Protein AF-A0A496A9G3-F1 (afdb_monomer_lite)

Sequence (70 aa):
MPTVRELIMKFFRDHPDDVFRTTTVTDWVKVKYHQAHGREPVDVSTPINDLSHEGFLIRVGHGRYKYRRS

Structure (mmCIF, N/CA/C/O backbone):
data_AF-A0A496A9G3-F1
#
_entry.id   AF-A0A496A9G3-F1
#
loop_
_atom_site.group_PDB
_atom_site.id
_atom_site.type_symbol
_atom_site.label_atom_id
_atom_site.label_alt_id
_atom_site.label_comp_id
_atom_site.label_asym_id
_atom_site.label_entity_id
_atom_site.label_seq_id
_atom_site.pdbx_PDB_ins_code
_atom_site.Cartn_x
_atom_site.Cartn_y
_atom_site.Cartn_z
_atom_site.occupancy
_atom_site.B_iso_or_equiv
_atom_site.auth_seq_id
_atom_site.auth_comp_id
_atom_site.auth_asym_id
_atom_site.auth_atom_id
_atom_site.pdbx_PDB_model_num
ATOM 1 N N . MET A 1 1 ? -6.822 -6.966 15.424 1.00 87.06 1 MET A N 1
ATOM 2 C CA . MET A 1 1 ? -7.108 -6.142 14.228 1.00 87.06 1 MET A CA 1
ATOM 3 C C . MET A 1 1 ? -5.796 -5.935 13.483 1.00 87.06 1 MET A C 1
ATOM 5 O O . MET A 1 1 ? -4.806 -5.701 14.166 1.00 87.06 1 MET A O 1
ATOM 9 N N . PRO A 1 2 ? -5.748 -6.062 12.147 1.00 93.19 2 PRO A N 1
ATOM 10 C CA . PRO A 1 2 ? -4.497 -5.998 11.398 1.00 93.19 2 PRO A CA 1
ATOM 11 C C . PRO A 1 2 ? -3.860 -4.607 11.477 1.00 93.19 2 PRO A C 1
ATOM 13 O O . PRO A 1 2 ? -4.543 -3.581 11.437 1.00 93.19 2 PRO A O 1
ATOM 16 N N . THR A 1 3 ? -2.541 -4.574 11.579 1.00 97.44 3 THR A N 1
ATOM 17 C CA . THR A 1 3 ? -1.731 -3.362 11.467 1.00 97.44 3 THR A CA 1
ATOM 18 C C . THR A 1 3 ? -1.649 -2.893 10.015 1.00 97.44 3 THR A C 1
ATOM 20 O O . THR A 1 3 ? -1.875 -3.652 9.073 1.00 97.44 3 THR A O 1
ATOM 23 N N . VAL A 1 4 ? -1.265 -1.631 9.817 1.00 97.81 4 VAL A N 1
ATOM 24 C CA . VAL A 1 4 ? -0.974 -1.079 8.485 1.00 97.81 4 VAL A CA 1
ATOM 25 C C . VAL A 1 4 ? 0.071 -1.928 7.752 1.00 97.81 4 VAL A C 1
ATOM 27 O O . VAL A 1 4 ? -0.130 -2.276 6.591 1.00 97.81 4 VAL A O 1
ATOM 30 N N . ARG A 1 5 ? 1.149 -2.326 8.442 1.00 97.81 5 ARG A N 1
ATOM 31 C CA . ARG A 1 5 ? 2.219 -3.158 7.871 1.00 97.81 5 ARG A CA 1
ATOM 32 C C . ARG A 1 5 ? 1.696 -4.519 7.414 1.00 97.81 5 ARG A C 1
ATOM 34 O O . ARG A 1 5 ? 1.971 -4.919 6.289 1.00 97.81 5 ARG A O 1
ATOM 41 N N . GLU A 1 6 ? 0.899 -5.199 8.237 1.00 98.19 6 GLU A N 1
ATOM 42 C CA . GLU A 1 6 ? 0.291 -6.488 7.871 1.00 98.19 6 GLU A CA 1
ATOM 43 C C . GLU A 1 6 ? -0.646 -6.366 6.664 1.00 98.19 6 GLU A C 1
ATOM 45 O O . GLU A 1 6 ? -0.634 -7.234 5.792 1.00 98.19 6 GLU A O 1
ATOM 50 N N . LEU A 1 7 ? -1.417 -5.278 6.576 1.00 98.25 7 LEU A N 1
ATOM 51 C CA . LEU A 1 7 ? -2.275 -4.998 5.424 1.00 98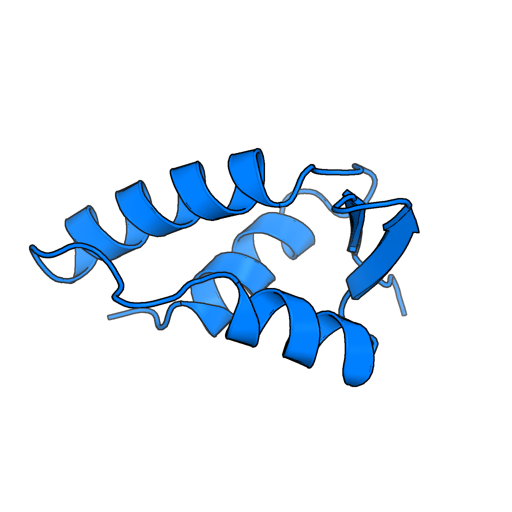.25 7 LEU A CA 1
ATOM 52 C C . LEU A 1 7 ? -1.452 -4.781 4.147 1.00 98.25 7 LEU A C 1
ATOM 54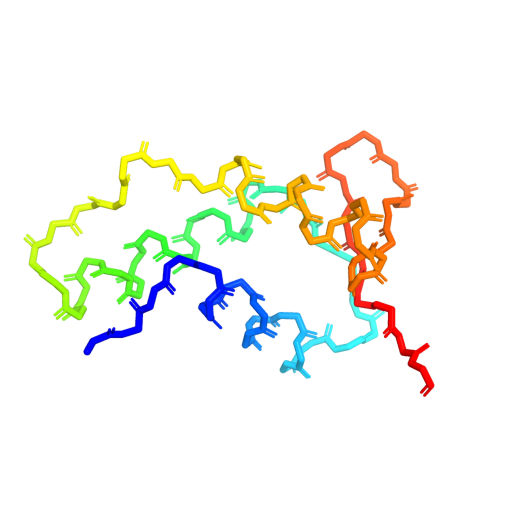 O O . LEU A 1 7 ? -1.758 -5.393 3.126 1.00 98.25 7 LEU A O 1
ATOM 58 N N . ILE A 1 8 ? -0.378 -3.988 4.199 1.00 97.94 8 ILE A N 1
ATOM 59 C CA . ILE A 1 8 ? 0.524 -3.789 3.051 1.00 97.94 8 ILE A CA 1
ATOM 60 C C . ILE A 1 8 ? 1.144 -5.122 2.621 1.00 97.94 8 ILE A C 1
ATOM 62 O O . ILE A 1 8 ? 1.127 -5.469 1.441 1.00 97.94 8 ILE A O 1
ATOM 66 N N . MET A 1 9 ? 1.662 -5.900 3.577 1.00 97.62 9 MET A N 1
ATOM 67 C CA . MET A 1 9 ? 2.262 -7.203 3.291 1.00 97.62 9 MET A CA 1
ATOM 68 C C . MET A 1 9 ? 1.256 -8.157 2.650 1.00 97.62 9 MET A C 1
ATOM 70 O O . MET A 1 9 ? 1.601 -8.855 1.699 1.00 97.62 9 MET A O 1
ATOM 74 N N . LYS A 1 10 ? 0.012 -8.174 3.142 1.00 97.69 10 LYS A N 1
ATOM 75 C CA . LYS A 1 10 ? -1.070 -8.961 2.550 1.00 97.69 10 LYS A CA 1
ATOM 76 C C . LYS A 1 10 ? -1.361 -8.523 1.116 1.00 97.69 10 LYS A C 1
ATOM 78 O O . LYS A 1 10 ? -1.384 -9.373 0.235 1.00 97.69 10 LYS A O 1
ATOM 83 N N . PHE A 1 11 ? -1.518 -7.222 0.876 1.00 97.88 11 PHE A N 1
ATOM 84 C CA . PHE A 1 11 ? -1.813 -6.681 -0.451 1.00 97.88 11 PHE A CA 1
ATOM 85 C C . PHE A 1 11 ? -0.791 -7.139 -1.501 1.00 97.88 11 PHE A C 1
ATOM 87 O O . PHE A 1 11 ? -1.174 -7.642 -2.554 1.00 97.88 11 PHE A O 1
ATOM 94 N N . PHE A 1 12 ? 0.504 -7.032 -1.192 1.00 96.81 12 PHE A N 1
ATOM 95 C CA . PHE A 1 12 ? 1.574 -7.428 -2.112 1.00 96.81 12 PHE A CA 1
ATOM 96 C C . PHE A 1 12 ? 1.768 -8.946 -2.232 1.00 96.81 12 PHE A C 1
ATOM 98 O O . PHE A 1 12 ? 2.145 -9.418 -3.299 1.00 96.81 12 PHE A O 1
ATOM 105 N N . ARG A 1 13 ? 1.491 -9.725 -1.178 1.00 96.00 13 ARG A N 1
ATOM 106 C CA . ARG A 1 13 ? 1.508 -11.199 -1.257 1.00 96.00 13 ARG A CA 1
ATOM 107 C C . ARG A 1 13 ? 0.381 -11.748 -2.122 1.00 96.00 13 ARG A C 1
ATOM 109 O O . ARG A 1 13 ? 0.604 -12.723 -2.828 1.00 9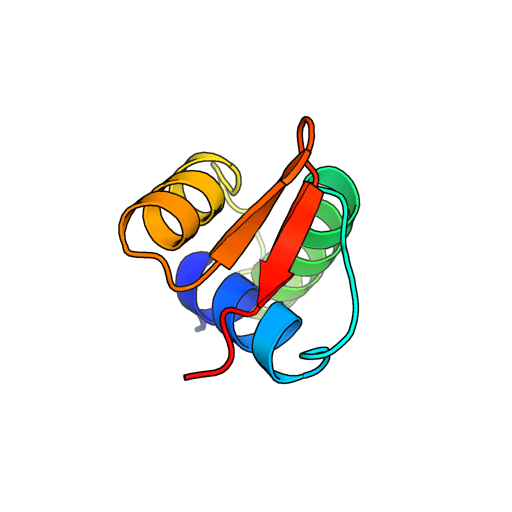6.00 13 ARG A O 1
ATOM 116 N N . ASP A 1 14 ? -0.792 -11.121 -2.066 1.00 96.69 14 ASP A N 1
ATOM 117 C CA . ASP A 1 14 ? -1.949 -11.495 -2.885 1.00 96.69 14 ASP A CA 1
ATOM 118 C C . ASP A 1 14 ? -1.737 -11.110 -4.370 1.00 96.69 14 ASP A C 1
ATOM 120 O O . ASP A 1 14 ? -2.371 -11.688 -5.248 1.00 96.69 14 ASP A O 1
ATOM 124 N N . HIS A 1 15 ? -0.807 -10.185 -4.659 1.00 95.00 15 HIS A N 1
ATOM 125 C CA . HIS A 1 15 ? -0.490 -9.684 -6.006 1.00 95.00 15 HIS A CA 1
ATOM 126 C C . HIS A 1 15 ? 1.031 -9.663 -6.270 1.00 95.00 15 HIS A C 1
ATOM 128 O O . HIS A 1 15 ? 1.642 -8.601 -6.431 1.00 95.00 15 HIS A O 1
ATOM 134 N N . PRO A 1 16 ? 1.691 -10.831 -6.285 1.00 94.31 16 PRO A N 1
ATOM 135 C CA . PRO A 1 16 ? 3.150 -10.920 -6.264 1.00 94.31 16 PRO A CA 1
ATOM 136 C C . PRO A 1 16 ? 3.830 -10.510 -7.582 1.00 94.31 16 PRO A C 1
ATOM 138 O O . PRO A 1 16 ? 5.014 -10.163 -7.585 1.00 94.31 16 PRO A O 1
ATOM 141 N N . ASP A 1 17 ? 3.113 -10.571 -8.707 1.00 94.31 17 ASP A N 1
ATOM 142 C CA . ASP A 1 17 ? 3.655 -10.256 -10.034 1.00 94.31 17 ASP A CA 1
ATOM 143 C C . ASP A 1 17 ? 3.465 -8.797 -10.450 1.00 94.31 17 ASP A C 1
ATOM 145 O O . ASP A 1 17 ? 4.208 -8.303 -11.307 1.00 94.31 17 ASP A O 1
ATOM 149 N N . ASP A 1 18 ? 2.550 -8.104 -9.782 1.00 96.31 18 ASP A N 1
ATOM 150 C CA . ASP A 1 18 ? 2.100 -6.772 -10.143 1.00 96.31 18 ASP A CA 1
ATOM 151 C C . ASP A 1 18 ? 2.961 -5.664 -9.527 1.00 96.31 18 ASP A C 1
ATOM 153 O O . ASP A 1 18 ? 3.644 -5.819 -8.509 1.00 96.31 18 ASP A O 1
ATOM 157 N N . VAL A 1 19 ? 2.914 -4.499 -10.172 1.00 97.00 19 VAL A N 1
ATOM 158 C CA . VAL A 1 19 ? 3.557 -3.270 -9.708 1.00 97.00 19 VAL A CA 1
ATOM 159 C C . VAL A 1 19 ? 2.473 -2.275 -9.336 1.00 97.00 19 VAL A C 1
ATOM 161 O O . VAL A 1 19 ? 1.685 -1.864 -10.187 1.00 97.00 19 VAL A O 1
ATOM 164 N N . PHE A 1 20 ? 2.496 -1.801 -8.094 1.00 97.31 20 PHE A N 1
ATOM 165 C CA . PHE A 1 20 ? 1.511 -0.842 -7.610 1.00 97.31 20 PHE A CA 1
ATOM 166 C C . PHE A 1 20 ? 2.137 0.491 -7.248 1.00 97.31 20 PHE A C 1
ATOM 168 O O . PHE A 1 20 ? 3.278 0.577 -6.786 1.00 97.31 20 PHE A O 1
ATOM 175 N N . ARG A 1 21 ? 1.356 1.554 -7.452 1.00 96.62 21 ARG A N 1
ATOM 176 C CA . ARG A 1 21 ? 1.685 2.882 -6.941 1.00 96.62 21 ARG A CA 1
ATOM 177 C C . ARG A 1 21 ? 1.405 2.940 -5.443 1.00 96.62 21 ARG A C 1
ATOM 179 O O . ARG A 1 21 ? 0.441 2.332 -4.982 1.00 96.62 21 ARG A O 1
ATOM 186 N N . THR A 1 22 ? 2.180 3.737 -4.708 1.00 95.25 22 THR A N 1
ATOM 187 C CA . THR A 1 22 ? 1.958 4.001 -3.277 1.00 95.25 22 THR A CA 1
ATOM 188 C C . THR A 1 22 ? 0.508 4.388 -3.003 1.00 95.25 22 THR A C 1
ATOM 190 O O . THR A 1 22 ? -0.093 3.846 -2.090 1.00 95.25 22 THR A O 1
ATOM 193 N N . THR A 1 23 ? -0.078 5.262 -3.829 1.00 95.75 23 THR A N 1
ATOM 194 C CA . THR A 1 23 ? -1.473 5.709 -3.687 1.00 95.75 23 THR A CA 1
ATOM 195 C C . THR A 1 23 ? -2.459 4.543 -3.717 1.00 95.75 23 THR A C 1
ATOM 197 O O . THR A 1 23 ? -3.288 4.433 -2.826 1.00 95.75 23 THR A O 1
ATOM 200 N N . THR A 1 24 ? -2.312 3.617 -4.669 1.00 97.12 24 THR A N 1
ATOM 201 C CA . THR A 1 24 ? -3.187 2.441 -4.804 1.00 97.12 24 THR A CA 1
ATOM 202 C C . THR A 1 24 ? -3.140 1.550 -3.565 1.00 97.12 24 THR A C 1
ATOM 204 O O . THR A 1 24 ? -4.178 1.109 -3.077 1.00 97.12 24 THR A O 1
ATOM 207 N N . VAL A 1 25 ? -1.939 1.306 -3.035 1.00 96.88 25 VAL A N 1
ATOM 208 C CA . VAL A 1 25 ? -1.767 0.520 -1.806 1.00 96.88 25 VAL A CA 1
ATOM 209 C C . VAL A 1 25 ? -2.364 1.269 -0.616 1.00 96.88 25 VAL A C 1
ATOM 211 O O . VAL A 1 25 ? -3.087 0.675 0.180 1.00 96.88 25 VAL A O 1
ATOM 214 N N . THR A 1 26 ? -2.108 2.576 -0.508 1.00 97.06 26 THR A N 1
ATOM 215 C CA . THR A 1 26 ? -2.624 3.426 0.569 1.00 97.06 26 THR A CA 1
ATOM 216 C C . THR A 1 26 ? -4.145 3.435 0.611 1.00 97.06 26 THR A C 1
ATOM 218 O O . THR A 1 26 ? -4.709 3.231 1.684 1.00 97.06 26 THR A O 1
ATOM 221 N N . ASP A 1 27 ? -4.811 3.604 -0.530 1.00 97.75 27 ASP A N 1
ATOM 222 C CA . ASP A 1 27 ? -6.274 3.632 -0.603 1.00 97.75 27 ASP A CA 1
ATOM 223 C C . ASP A 1 27 ? -6.872 2.302 -0.128 1.00 97.75 27 ASP A C 1
ATOM 225 O O . ASP A 1 27 ? -7.778 2.275 0.709 1.00 97.75 27 ASP A O 1
ATOM 229 N N . TRP A 1 28 ? -6.306 1.177 -0.578 1.00 97.94 28 TRP A N 1
ATOM 230 C CA . TRP A 1 28 ? -6.747 -0.146 -0.138 1.00 97.94 28 TRP A CA 1
ATOM 231 C C . TRP A 1 28 ? -6.523 -0.362 1.365 1.00 97.94 28 TRP A C 1
ATOM 233 O O . TRP A 1 28 ? -7.418 -0.836 2.072 1.00 97.94 28 TRP A O 1
ATOM 243 N N . VAL A 1 29 ? -5.349 0.019 1.879 1.00 98.06 29 VAL A N 1
ATOM 244 C CA . VAL A 1 29 ? -5.012 -0.101 3.304 1.00 98.06 29 VAL A CA 1
ATOM 245 C C . VAL A 1 29 ? -5.943 0.754 4.156 1.00 98.06 29 VAL A C 1
ATOM 247 O O . VAL A 1 29 ? -6.422 0.264 5.175 1.00 98.06 29 VAL A O 1
ATOM 250 N N . LYS A 1 30 ? -6.249 1.992 3.745 1.00 97.81 30 LYS A N 1
ATOM 251 C CA . LYS A 1 30 ? -7.185 2.875 4.456 1.00 97.81 30 LYS A CA 1
ATOM 252 C C . LYS A 1 30 ? -8.559 2.234 4.604 1.00 97.81 30 LYS A C 1
ATOM 254 O O . LYS A 1 30 ? -9.082 2.188 5.716 1.00 97.81 30 LYS A O 1
ATOM 259 N N . VAL A 1 31 ? -9.098 1.665 3.524 1.00 98.12 31 VAL A N 1
ATOM 260 C CA . VAL A 1 31 ? -10.391 0.964 3.550 1.00 98.12 31 VAL A CA 1
ATOM 261 C C . VAL A 1 31 ? -10.352 -0.221 4.514 1.00 98.12 31 VAL A C 1
ATOM 263 O O . VAL A 1 31 ? -11.219 -0.342 5.380 1.00 98.12 31 VAL A O 1
ATOM 266 N N . LYS A 1 32 ? -9.338 -1.090 4.413 1.00 98.12 32 LYS A N 1
ATOM 267 C CA . LYS A 1 32 ? -9.234 -2.281 5.274 1.00 98.12 32 LYS A CA 1
ATOM 268 C C . LYS A 1 32 ? -8.981 -1.941 6.735 1.00 98.12 32 LYS A C 1
ATOM 270 O O . LYS A 1 32 ? -9.535 -2.591 7.620 1.00 98.12 32 LYS A O 1
ATOM 275 N N . TYR A 1 33 ? -8.180 -0.918 6.993 1.00 98.12 33 TYR A N 1
ATOM 276 C CA . TYR A 1 33 ? -7.899 -0.459 8.342 1.00 98.12 33 TYR A CA 1
ATOM 277 C C . TYR A 1 33 ? -9.137 0.197 8.965 1.00 98.12 33 TYR A C 1
ATOM 279 O O . TYR A 1 33 ? -9.474 -0.128 10.098 1.00 98.12 33 TYR A O 1
ATOM 287 N N . HIS A 1 34 ? -9.885 1.018 8.221 1.00 97.94 34 HIS A N 1
ATOM 288 C CA . HIS A 1 34 ? -11.144 1.591 8.703 1.00 97.94 34 HIS A CA 1
ATOM 289 C C . HIS A 1 34 ? -12.194 0.518 9.007 1.00 97.94 34 HIS A C 1
ATOM 291 O O . HIS A 1 34 ? -12.791 0.546 10.077 1.00 97.94 34 HIS A O 1
ATOM 297 N N . GLN A 1 35 ? -12.359 -0.477 8.129 1.00 97.62 35 GLN A N 1
ATOM 298 C CA . GLN A 1 35 ? -13.255 -1.615 8.376 1.00 97.62 35 GLN A CA 1
ATOM 299 C C . GLN A 1 35 ? -12.893 -2.382 9.652 1.00 97.62 35 GLN A C 1
ATOM 301 O O . GLN A 1 35 ? -13.777 -2.845 10.365 1.00 97.62 35 GLN A O 1
ATOM 306 N N . ALA A 1 36 ? -11.597 -2.525 9.935 1.00 97.31 36 ALA A N 1
ATOM 307 C CA . ALA A 1 36 ? -11.135 -3.252 11.104 1.00 97.31 36 ALA A CA 1
ATOM 308 C C . ALA A 1 36 ? -11.161 -2.419 12.3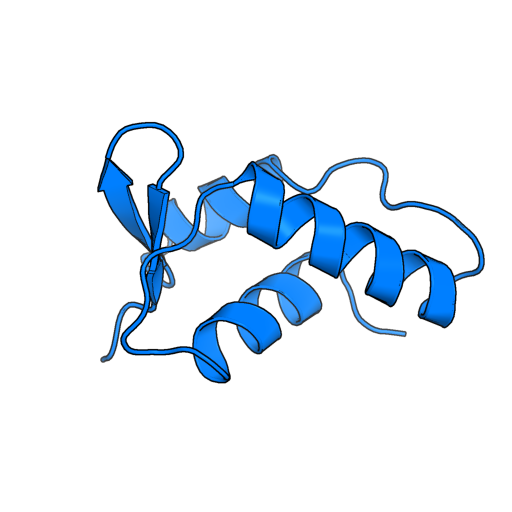91 1.00 97.31 36 ALA A C 1
ATOM 310 O O . ALA A 1 36 ? -11.454 -2.988 13.430 1.00 97.31 36 ALA A O 1
ATOM 311 N N . HIS A 1 37 ? -10.836 -1.123 12.349 1.00 96.88 37 HIS A N 1
ATOM 312 C CA . HIS A 1 37 ? -10.584 -0.291 13.539 1.00 96.88 37 HIS A CA 1
ATOM 313 C C . HIS A 1 37 ? -11.608 0.832 13.757 1.00 96.88 37 HIS A C 1
ATOM 315 O O . HIS A 1 37 ? -11.546 1.513 14.777 1.00 96.88 37 HIS A O 1
ATOM 321 N N . GLY A 1 38 ? -12.508 1.083 12.803 1.00 97.56 38 GLY A N 1
ATOM 322 C CA . GLY A 1 38 ? -13.474 2.190 12.843 1.00 97.56 38 GLY A CA 1
ATOM 323 C C . GLY A 1 38 ? -12.869 3.581 12.608 1.00 97.56 38 GLY A C 1
ATOM 324 O O . GLY A 1 38 ? -13.542 4.588 12.804 1.00 97.56 38 GLY A O 1
ATOM 325 N N . ARG A 1 39 ? -11.597 3.667 12.196 1.00 96.19 39 ARG A N 1
ATOM 326 C CA . ARG A 1 39 ? -10.868 4.921 11.931 1.00 96.19 39 ARG A CA 1
ATOM 327 C C . ARG A 1 39 ? -9.838 4.738 10.824 1.00 96.19 39 ARG A C 1
ATOM 329 O O . ARG A 1 39 ? -9.411 3.618 10.570 1.00 96.19 39 ARG A O 1
ATOM 336 N N . GLU A 1 40 ? -9.413 5.823 10.187 1.00 94.88 40 GLU A N 1
ATOM 337 C CA . GLU A 1 40 ? -8.313 5.764 9.220 1.00 94.88 40 GLU A CA 1
ATOM 338 C C . GLU A 1 40 ? -6.941 5.591 9.906 1.00 94.88 40 GLU A C 1
ATOM 340 O O . GLU A 1 40 ? -6.752 6.023 11.051 1.00 94.88 40 GLU A O 1
ATOM 345 N N . PRO A 1 41 ? -5.968 4.955 9.226 1.00 96.06 41 PRO A N 1
ATOM 346 C CA . PRO A 1 41 ? -4.592 4.915 9.694 1.00 96.06 41 PRO A CA 1
ATOM 347 C C . PRO A 1 41 ? -3.957 6.307 9.583 1.00 96.06 41 PRO A C 1
ATOM 349 O O . PRO A 1 41 ? -4.179 7.022 8.609 1.00 96.06 41 PRO A O 1
ATOM 352 N N . VAL A 1 42 ? -3.137 6.670 10.573 1.00 94.75 42 VAL A N 1
ATOM 353 C CA . VAL A 1 42 ? -2.439 7.970 10.613 1.00 94.75 42 VAL A CA 1
ATOM 354 C C . VAL A 1 42 ? -1.401 8.074 9.498 1.00 94.75 42 VAL A C 1
ATOM 356 O O . VAL A 1 42 ? -1.286 9.111 8.853 1.00 94.75 42 VAL A O 1
ATOM 359 N N . ASP A 1 43 ? -0.665 6.989 9.257 1.00 94.75 43 ASP A N 1
ATOM 360 C CA . ASP A 1 43 ? 0.354 6.924 8.220 1.00 94.75 43 ASP A CA 1
ATOM 361 C C . ASP A 1 43 ? 0.429 5.520 7.608 1.00 94.75 43 ASP A C 1
ATOM 363 O O . ASP A 1 43 ? 0.348 4.505 8.302 1.00 94.75 43 ASP A O 1
ATOM 367 N N . VAL A 1 44 ? 0.580 5.487 6.287 1.00 96.19 44 VAL A N 1
ATOM 368 C CA . VAL A 1 44 ? 0.779 4.280 5.471 1.00 96.19 44 VAL A CA 1
ATOM 369 C C . VAL A 1 44 ? 2.095 4.350 4.693 1.00 96.19 44 VAL A C 1
ATOM 371 O O . VAL A 1 44 ? 2.644 3.318 4.313 1.00 96.19 44 VAL A O 1
ATOM 374 N N . SER A 1 45 ? 2.653 5.546 4.507 1.00 93.94 45 SER A N 1
ATOM 375 C CA . SER A 1 45 ? 3.842 5.761 3.687 1.00 93.94 45 SER A CA 1
ATOM 376 C C . SER A 1 45 ? 5.110 5.282 4.385 1.00 93.94 45 SER A C 1
ATOM 378 O O . SER A 1 45 ? 5.927 4.626 3.736 1.00 93.94 45 SER A O 1
ATOM 380 N N . THR A 1 46 ? 5.270 5.548 5.689 1.00 95.50 46 THR A N 1
ATOM 381 C CA . THR A 1 46 ? 6.452 5.076 6.437 1.00 95.50 46 THR A CA 1
ATOM 382 C C . THR A 1 46 ? 6.542 3.548 6.426 1.00 95.50 46 THR A C 1
ATOM 384 O O . THR A 1 46 ? 7.560 3.041 5.958 1.00 95.50 46 THR A O 1
ATOM 387 N N . PRO A 1 47 ? 5.472 2.785 6.744 1.00 97.12 47 PRO A N 1
ATOM 388 C CA . PRO A 1 47 ? 5.513 1.325 6.641 1.00 97.12 47 PRO A CA 1
ATOM 389 C C . PRO A 1 47 ? 5.831 0.782 5.237 1.00 97.12 47 PRO A C 1
ATOM 391 O O . PRO A 1 47 ? 6.465 -0.265 5.124 1.00 97.12 47 PRO A O 1
ATOM 394 N N . ILE A 1 48 ? 5.413 1.459 4.157 1.00 95.88 48 ILE A N 1
ATOM 395 C CA . ILE A 1 48 ? 5.784 1.066 2.783 1.00 95.88 48 ILE A CA 1
ATOM 396 C C . ILE A 1 48 ? 7.290 1.253 2.554 1.00 95.88 48 ILE A C 1
ATOM 398 O O . ILE A 1 48 ? 7.939 0.373 1.986 1.00 95.88 48 ILE A O 1
ATOM 402 N N . ASN A 1 49 ? 7.844 2.387 2.988 1.00 94.56 49 ASN A N 1
ATOM 403 C CA . ASN A 1 49 ? 9.270 2.675 2.846 1.00 94.56 49 ASN A CA 1
ATOM 404 C C . ASN A 1 49 ? 10.120 1.704 3.677 1.00 94.56 49 ASN A C 1
ATOM 406 O O . ASN A 1 49 ? 11.096 1.169 3.153 1.00 94.56 49 ASN A O 1
ATOM 410 N N . ASP A 1 50 ? 9.709 1.404 4.910 1.00 96.88 50 ASP A N 1
ATOM 411 C CA . ASP A 1 50 ? 10.387 0.437 5.782 1.00 96.88 50 ASP A CA 1
ATOM 412 C C . ASP A 1 50 ? 10.413 -0.956 5.145 1.00 96.88 50 ASP A C 1
ATOM 414 O O . ASP A 1 50 ? 11.476 -1.557 5.000 1.00 96.88 50 ASP A O 1
ATOM 418 N N . LEU A 1 51 ? 9.269 -1.434 4.639 1.00 97.00 51 LEU A N 1
ATOM 419 C CA . LEU A 1 51 ? 9.196 -2.705 3.912 1.00 97.00 51 LEU A CA 1
ATOM 420 C C . LEU A 1 51 ? 10.062 -2.707 2.644 1.00 97.00 51 LEU A C 1
ATOM 422 O O . LEU A 1 51 ? 10.559 -3.760 2.244 1.00 97.00 51 LEU A O 1
ATOM 426 N N . SER A 1 52 ? 10.261 -1.556 1.999 1.00 95.56 52 SER A N 1
ATOM 427 C CA . SER A 1 52 ? 11.197 -1.446 0.880 1.00 95.56 52 SER A CA 1
ATOM 428 C C . SER A 1 52 ? 12.659 -1.492 1.328 1.00 95.56 52 SER A C 1
ATOM 430 O O . SER A 1 52 ? 13.467 -2.095 0.627 1.00 95.56 52 SER A O 1
ATOM 432 N N . HIS A 1 53 ? 13.015 -0.886 2.463 1.00 95.75 53 HIS A N 1
ATOM 433 C CA . HIS A 1 53 ? 14.377 -0.915 3.013 1.00 95.75 53 HIS A CA 1
ATOM 434 C C . HIS A 1 53 ? 14.764 -2.297 3.549 1.00 95.75 53 HIS A C 1
ATOM 436 O O . HIS A 1 53 ? 15.867 -2.772 3.298 1.00 95.75 53 HIS A O 1
ATOM 442 N N . GLU A 1 54 ? 13.836 -2.990 4.208 1.00 96.38 54 GLU A N 1
ATOM 443 C CA . GLU A 1 54 ? 13.974 -4.401 4.605 1.00 96.38 54 GLU A CA 1
ATOM 444 C C . GLU A 1 54 ? 14.007 -5.346 3.382 1.00 96.38 54 GLU A C 1
ATOM 446 O O . GLU A 1 54 ? 14.354 -6.532 3.456 1.00 96.38 54 GLU A O 1
ATOM 451 N N . GLY A 1 55 ? 13.623 -4.805 2.225 1.00 95.44 55 GLY A N 1
ATOM 452 C CA . GLY A 1 55 ? 13.582 -5.469 0.939 1.00 95.44 55 GLY A CA 1
ATOM 453 C C . GLY A 1 55 ? 12.400 -6.414 0.767 1.00 95.44 55 GLY A C 1
ATOM 454 O O . GLY A 1 55 ? 12.362 -7.156 -0.199 1.00 95.44 55 GLY A O 1
ATOM 455 N N . PHE A 1 56 ? 11.400 -6.393 1.644 1.00 96.62 56 PHE A N 1
ATOM 456 C CA . PHE A 1 56 ? 10.127 -7.064 1.370 1.00 96.62 56 PHE A CA 1
ATOM 457 C C . PHE A 1 56 ? 9.468 -6.525 0.085 1.00 96.62 56 PHE A C 1
ATOM 459 O O . PHE A 1 56 ? 8.859 -7.283 -0.674 1.00 96.62 56 PHE A O 1
ATOM 466 N N . LEU A 1 57 ? 9.619 -5.223 -0.181 1.00 96.81 57 LEU A N 1
ATOM 467 C CA . LEU A 1 57 ? 9.225 -4.579 -1.432 1.00 96.81 57 LEU A CA 1
ATOM 468 C C . LEU A 1 57 ? 10.454 -4.167 -2.245 1.00 96.81 57 LEU A C 1
ATOM 470 O O . LEU A 1 57 ? 11.455 -3.705 -1.706 1.00 96.81 57 LEU A O 1
ATOM 474 N N . ILE A 1 58 ? 10.344 -4.272 -3.565 1.00 95.94 58 ILE A N 1
ATOM 475 C CA . ILE A 1 58 ? 11.307 -3.730 -4.520 1.00 95.94 58 ILE A CA 1
ATOM 476 C C . ILE A 1 58 ? 10.737 -2.425 -5.063 1.00 95.94 58 ILE A C 1
ATOM 478 O O . ILE A 1 58 ? 9.668 -2.415 -5.680 1.00 95.94 58 ILE A O 1
ATOM 482 N N . ARG A 1 59 ? 11.455 -1.316 -4.869 1.00 94.62 59 ARG A N 1
ATOM 483 C CA . ARG A 1 59 ? 11.117 -0.034 -5.491 1.00 94.62 59 ARG A CA 1
ATOM 484 C C . ARG A 1 59 ? 11.546 -0.049 -6.957 1.00 94.62 59 ARG A C 1
ATOM 486 O O . ARG A 1 59 ? 12.727 0.051 -7.264 1.00 94.62 59 ARG A O 1
ATOM 493 N N . VAL A 1 60 ? 10.577 -0.147 -7.864 1.00 94.25 60 VAL A N 1
ATOM 494 C CA . VAL A 1 60 ? 10.821 -0.191 -9.321 1.00 94.25 60 VAL A CA 1
ATOM 495 C C . VAL A 1 60 ? 10.772 1.194 -9.978 1.00 94.25 60 VAL A C 1
ATOM 497 O O . VAL A 1 60 ? 11.047 1.349 -11.163 1.00 94.25 60 VAL A O 1
ATOM 500 N N . GLY A 1 61 ? 10.393 2.226 -9.223 1.00 92.62 61 GLY A N 1
ATOM 501 C CA . GLY A 1 61 ? 10.390 3.612 -9.679 1.00 92.62 61 GLY A CA 1
ATOM 502 C C . GLY A 1 61 ? 9.850 4.571 -8.622 1.00 92.62 61 GLY A C 1
ATOM 503 O O . GLY A 1 61 ? 9.585 4.188 -7.481 1.00 92.62 61 GLY A O 1
ATOM 504 N N . HIS A 1 62 ? 9.667 5.840 -8.991 1.00 92.06 62 HIS A N 1
ATOM 505 C CA . HIS A 1 62 ? 9.104 6.837 -8.080 1.00 92.06 62 HIS A CA 1
ATOM 506 C C . HIS A 1 62 ? 7.694 6.428 -7.619 1.00 92.06 62 HIS A C 1
ATOM 508 O O . HIS A 1 62 ? 6.781 6.329 -8.439 1.00 92.06 62 HIS A O 1
ATOM 514 N N . GLY A 1 63 ? 7.549 6.130 -6.321 1.00 92.00 63 GLY A N 1
ATOM 515 C CA . GLY A 1 63 ? 6.295 5.684 -5.711 1.00 92.00 63 GLY A CA 1
ATOM 516 C C . GLY A 1 63 ? 5.727 4.384 -6.282 1.00 92.00 63 GLY A C 1
ATOM 517 O O . GLY A 1 63 ? 4.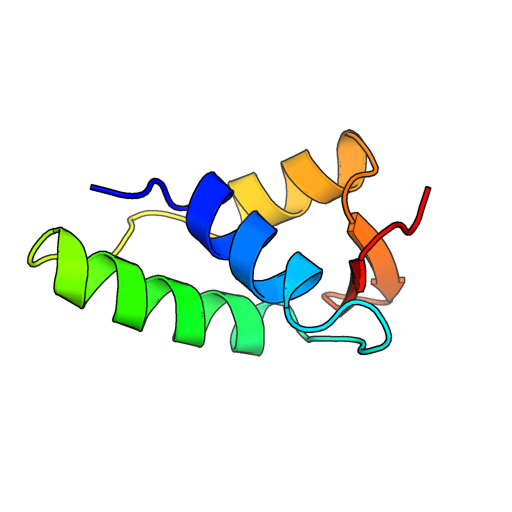518 4.199 -6.224 1.00 92.00 63 GLY A O 1
ATOM 518 N N . ARG A 1 64 ? 6.551 3.519 -6.889 1.00 96.31 64 ARG A N 1
ATOM 519 C CA . ARG A 1 64 ? 6.120 2.235 -7.462 1.00 96.31 64 ARG A CA 1
ATOM 520 C C . ARG A 1 64 ? 6.868 1.088 -6.806 1.00 96.31 64 ARG A C 1
ATOM 522 O O . ARG A 1 64 ? 8.100 1.078 -6.816 1.00 96.31 64 ARG A O 1
ATOM 529 N N . TYR A 1 65 ? 6.114 0.123 -6.298 1.00 96.25 65 TYR A N 1
ATOM 530 C CA . TYR A 1 65 ? 6.630 -1.010 -5.544 1.00 96.25 65 TYR A CA 1
ATOM 531 C C . TYR A 1 65 ? 6.111 -2.327 -6.121 1.00 96.25 65 TYR A C 1
ATOM 533 O O . TYR A 1 65 ? 4.991 -2.395 -6.627 1.00 96.25 65 TYR A O 1
ATOM 541 N N . LYS A 1 66 ? 6.945 -3.362 -6.033 1.00 95.44 66 LYS A N 1
ATOM 542 C CA . LYS A 1 66 ? 6.623 -4.755 -6.351 1.00 95.44 66 LYS A CA 1
ATOM 543 C C . LYS A 1 66 ? 6.987 -5.637 -5.164 1.00 95.44 66 LYS A C 1
ATOM 545 O O . LYS A 1 66 ? 7.904 -5.311 -4.414 1.00 95.44 66 LYS A O 1
ATOM 550 N N . TYR A 1 67 ? 6.308 -6.764 -5.008 1.00 96.12 67 TYR A N 1
ATOM 551 C CA . TYR A 1 67 ? 6.690 -7.761 -4.018 1.00 96.12 67 TYR A CA 1
ATOM 552 C C . TYR A 1 67 ? 8.067 -8.381 -4.335 1.00 96.12 67 TYR A C 1
ATOM 554 O O . TYR A 1 67 ? 8.293 -8.844 -5.457 1.00 96.12 67 TYR A O 1
ATOM 562 N N . ARG A 1 68 ? 8.996 -8.418 -3.362 1.00 90.19 68 ARG A N 1
ATOM 563 C CA . ARG A 1 68 ? 10.239 -9.196 -3.501 1.00 90.19 68 ARG A CA 1
ATOM 564 C C . ARG A 1 68 ? 9.895 -10.668 -3.313 1.00 90.19 68 ARG A C 1
ATOM 566 O O . ARG A 1 68 ? 9.824 -11.152 -2.185 1.00 90.19 68 ARG A O 1
ATOM 573 N N . ARG A 1 69 ? 9.686 -11.379 -4.423 1.00 78.56 69 ARG A N 1
ATOM 574 C CA . ARG A 1 69 ? 9.730 -12.843 -4.412 1.00 78.56 69 ARG A CA 1
ATOM 575 C C . ARG A 1 69 ? 11.129 -13.263 -3.961 1.00 78.56 69 ARG A C 1
ATOM 577 O O . ARG A 1 69 ? 12.111 -12.8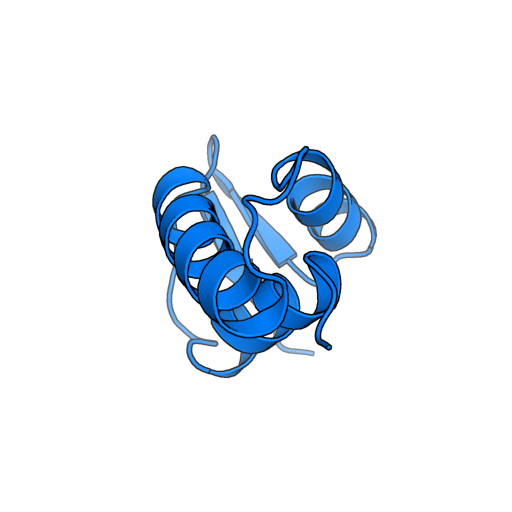24 -4.557 1.00 78.56 69 ARG A O 1
ATOM 584 N N . SER A 1 70 ? 11.188 -14.017 -2.869 1.00 60.88 70 SER A N 1
ATOM 585 C CA . SER A 1 70 ? 12.393 -14.723 -2.440 1.00 60.88 70 SER A CA 1
ATOM 586 C C . SER A 1 70 ? 12.392 -16.132 -3.000 1.00 60.88 70 SER A C 1
ATOM 588 O O . SER A 1 70 ? 11.285 -16.641 -3.288 1.00 60.88 70 SER A O 1
#

Radius of gyration: 11.32 Å; chains: 1; bounding box: 28×23×24 Å

Secondary structure (DSSP, 8-state):
---HHHHHHHHHHHSSS-EEEHHHHHHHHHHHHHHHHSS--S-SHHHHHHHHHTTSEEEEETTEEEE---

pLDDT: mean 95.31, std 5.04, range [60.88, 98.25]

Foldseek 3Di:
DDDLLRQLLVVQVVVQPDKDALVVSQVSSQVVCCVVPVHGDPDNVVSVVVCVVVPCWPDPDDRITHGPDD